Protein AF-A0A8S1IV87-F1 (afdb_monomer_lite)

Sequence (86 aa):
MAVAMMLNNALSLGQHREWKQTTVEWSGAQAGDRALDVCCGSGDLTFGLAEAVGPTGEVVGLDFAAEMLEEAANEQRRREGRVGPR

Radius of gyration: 13.39 Å; chains: 1; bounding box: 26×29×31 Å

Secondary structure (DSSP, 8-state):
-HHHHHHHHHHHTTTHHHHHHHHHHHHT--TT-EEEEET-TTSHHHHHHHHHH-TT-EEEEE-S-HHHHHHHHHHHHHHHHHS---

InterPro domains:
  IPR029063 S-adenosyl-L-methionine-dependent methyltransferase superfamily [G3DSA:3.40.50.150] (5-84)
  IPR029063 S-adenosyl-L-methionine-dependent methyltransferase superfamily [SSF53335] (5-79)

Foldseek 3Di:
DVVVVVCCCVVVVNCVLVVLLVVLVVVVQAALEEEEAEQCQLNSSQVSSDVRNDPNYYYHYDHPPVVSVVNNVVVVVVVVVVPPDD

Organism: NCBI:txid121088

Structure (mmCIF, N/CA/C/O backbone):
data_AF-A0A8S1IV87-F1
#
_entry.id   AF-A0A8S1IV87-F1
#
loop_
_atom_site.group_PDB
_atom_site.id
_atom_site.type_symbol
_atom_site.label_atom_id
_atom_site.label_alt_id
_atom_site.label_comp_id
_atom_site.label_asym_id
_atom_site.label_entity_id
_atom_site.label_seq_id
_atom_site.pdbx_PDB_ins_code
_atom_site.Cartn_x
_atom_site.Cartn_y
_atom_site.Cartn_z
_atom_site.occupancy
_atom_site.B_iso_or_equiv
_atom_site.auth_seq_id
_atom_site.auth_comp_id
_atom_site.auth_asym_id
_atom_site.auth_atom_id
_atom_site.pdbx_PDB_model_num
ATOM 1 N N . MET A 1 1 ? 12.299 -1.035 -14.047 1.00 60.53 1 MET A N 1
ATOM 2 C CA . MET A 1 1 ? 11.325 -0.628 -13.011 1.00 60.53 1 MET A CA 1
ATOM 3 C C . MET A 1 1 ? 11.703 0.622 -12.214 1.00 60.53 1 MET A C 1
ATOM 5 O O . MET A 1 1 ? 10.882 1.526 -12.149 1.00 60.53 1 MET A O 1
ATOM 9 N N . ALA A 1 2 ? 12.933 0.753 -11.691 1.00 66.94 2 ALA A N 1
ATOM 10 C CA . ALA A 1 2 ? 13.372 1.921 -10.896 1.00 66.94 2 ALA A CA 1
ATOM 11 C C . ALA A 1 2 ? 13.147 3.305 -11.553 1.00 66.94 2 ALA A C 1
ATOM 13 O O . ALA A 1 2 ? 13.004 4.312 -10.862 1.00 66.94 2 ALA A O 1
ATOM 14 N N . VAL A 1 3 ? 13.062 3.355 -12.887 1.00 76.81 3 VAL A N 1
ATOM 15 C CA . VAL A 1 3 ? 12.839 4.584 -13.662 1.00 76.81 3 VAL A CA 1
ATOM 16 C C . VAL A 1 3 ? 11.535 5.285 -13.276 1.00 76.81 3 VAL A C 1
ATOM 18 O O . VAL A 1 3 ? 11.553 6.493 -13.082 1.00 76.81 3 VAL A O 1
ATOM 21 N N . ALA A 1 4 ? 10.422 4.564 -13.097 1.00 77.69 4 ALA A N 1
ATOM 22 C CA . ALA A 1 4 ? 9.143 5.192 -12.746 1.00 77.69 4 ALA A CA 1
ATOM 23 C C . ALA A 1 4 ? 9.208 5.885 -11.373 1.00 77.69 4 ALA A C 1
ATOM 25 O O . ALA A 1 4 ? 8.730 7.004 -11.204 1.00 77.69 4 ALA A O 1
ATOM 26 N N . MET A 1 5 ? 9.884 5.261 -10.408 1.00 77.50 5 MET A N 1
ATOM 27 C CA . MET A 1 5 ? 10.058 5.820 -9.068 1.00 77.50 5 MET A CA 1
ATOM 28 C C . MET A 1 5 ? 11.013 7.026 -9.068 1.00 77.50 5 MET A C 1
ATOM 30 O O . MET A 1 5 ? 10.763 8.022 -8.389 1.00 77.50 5 MET A O 1
ATOM 34 N N . MET A 1 6 ? 12.072 6.983 -9.886 1.00 79.88 6 MET A N 1
ATOM 35 C CA . MET A 1 6 ? 12.968 8.126 -10.106 1.00 79.88 6 MET A CA 1
ATOM 36 C C . MET A 1 6 ? 12.246 9.298 -10.781 1.00 79.88 6 MET A C 1
ATOM 38 O O . MET A 1 6 ? 12.409 10.440 -10.356 1.00 79.88 6 MET A O 1
ATOM 42 N N . LEU A 1 7 ? 11.411 9.022 -11.786 1.00 87.56 7 LEU A N 1
ATOM 43 C CA . LEU A 1 7 ? 10.601 10.035 -12.461 1.00 87.56 7 LEU A CA 1
ATOM 44 C C . LEU A 1 7 ? 9.579 10.655 -11.510 1.00 87.56 7 LEU A C 1
ATOM 46 O O . LEU A 1 7 ? 9.455 11.874 -11.491 1.00 87.56 7 LEU A O 1
ATOM 50 N N . ASN A 1 8 ? 8.914 9.856 -10.670 1.00 88.44 8 ASN A N 1
ATOM 51 C CA . ASN A 1 8 ? 8.003 10.380 -9.654 1.00 88.44 8 ASN A CA 1
ATOM 52 C C . ASN A 1 8 ? 8.721 11.347 -8.709 1.00 88.44 8 ASN A C 1
ATOM 54 O O . ASN A 1 8 ? 8.226 12.448 -8.483 1.00 88.44 8 ASN A O 1
ATOM 58 N N . ASN A 1 9 ? 9.911 10.995 -8.213 1.00 88.12 9 ASN A N 1
ATOM 59 C CA . ASN A 1 9 ? 10.720 11.900 -7.394 1.00 88.12 9 ASN A CA 1
ATOM 60 C 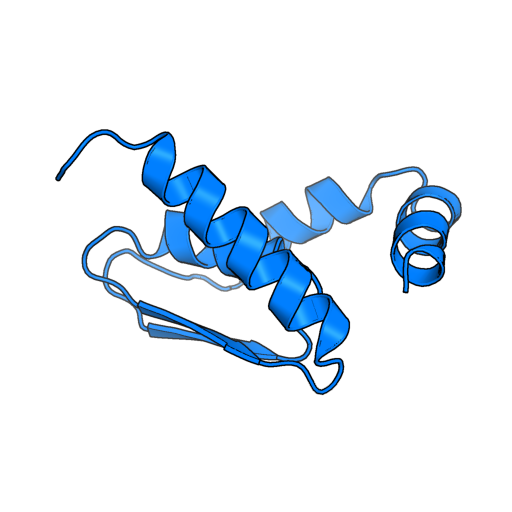C . ASN A 1 9 ? 11.078 13.199 -8.136 1.00 88.12 9 ASN A C 1
ATOM 62 O O . ASN A 1 9 ? 10.890 14.280 -7.583 1.00 88.12 9 ASN A O 1
ATOM 66 N N . ALA A 1 10 ? 11.562 13.104 -9.378 1.00 90.38 10 ALA A N 1
ATOM 67 C CA . ALA A 1 10 ? 12.035 14.257 -10.142 1.00 90.38 10 ALA A CA 1
ATOM 68 C C . ALA A 1 10 ? 10.898 15.192 -10.589 1.00 90.38 10 ALA A C 1
ATOM 70 O O . ALA A 1 10 ? 10.985 16.401 -10.397 1.00 90.38 10 ALA A O 1
ATOM 71 N N . LEU A 1 11 ? 9.822 14.641 -11.155 1.00 91.94 11 LEU A N 1
ATOM 72 C CA . LEU A 1 11 ? 8.709 15.415 -11.713 1.00 91.94 11 LEU A CA 1
ATOM 73 C C . LEU A 1 11 ? 7.829 16.036 -10.627 1.00 91.94 11 LEU A C 1
ATOM 75 O O . LEU A 1 11 ? 7.345 17.149 -10.801 1.00 91.94 11 LEU A O 1
ATOM 79 N N . SER A 1 12 ? 7.632 15.338 -9.502 1.00 90.12 12 SER A N 1
ATOM 80 C CA . SER A 1 12 ? 6.857 15.878 -8.374 1.00 90.12 12 SER A CA 1
ATOM 81 C C . SER A 1 12 ? 7.690 16.720 -7.407 1.00 90.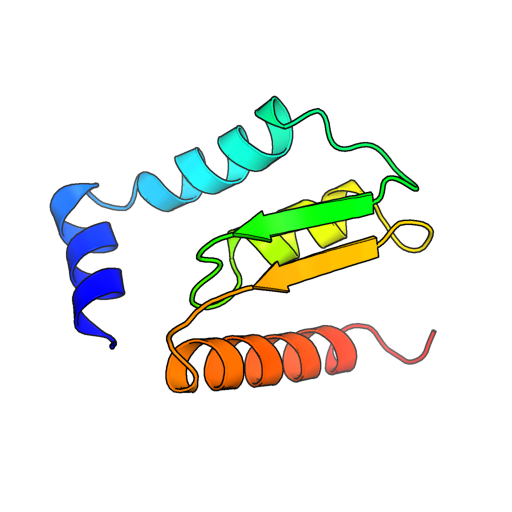12 12 SER A C 1
ATOM 83 O O . SER A 1 12 ? 7.137 17.266 -6.453 1.00 90.12 12 SER A O 1
ATOM 85 N N . LEU A 1 13 ? 9.014 16.796 -7.600 1.00 92.00 13 LEU A N 1
ATOM 86 C CA . LEU A 1 13 ? 9.955 17.332 -6.607 1.00 92.00 13 LEU A CA 1
ATOM 87 C C . LEU A 1 13 ? 9.775 16.669 -5.225 1.00 92.00 13 LEU A C 1
ATOM 89 O O . LEU A 1 13 ? 9.872 17.314 -4.187 1.00 92.00 13 LEU A O 1
ATOM 93 N N . GLY A 1 14 ? 9.457 15.371 -5.214 1.00 89.88 14 GLY A N 1
ATOM 94 C CA . GLY A 1 14 ? 9.203 14.584 -4.004 1.00 89.88 14 GLY A CA 1
ATOM 95 C C . GLY A 1 14 ? 7.785 14.675 -3.420 1.00 89.88 14 GLY A C 1
ATOM 96 O O . GLY A 1 14 ? 7.446 13.842 -2.579 1.00 89.88 14 GLY A O 1
ATOM 97 N N . GLN A 1 15 ? 6.925 15.586 -3.891 1.00 93.94 15 GLN A N 1
ATOM 98 C CA . GLN A 1 15 ? 5.576 15.804 -3.332 1.00 93.94 15 GLN A CA 1
ATOM 99 C C . GLN A 1 15 ? 4.635 14.599 -3.455 1.00 93.94 15 GLN A C 1
ATOM 101 O O . GLN A 1 15 ? 3.706 14.461 -2.664 1.00 93.94 15 GLN A O 1
ATOM 106 N N . HIS A 1 16 ? 4.891 13.673 -4.385 1.00 90.50 16 HIS A N 1
ATOM 107 C CA . HIS A 1 16 ? 4.077 12.460 -4.542 1.00 90.50 16 HIS A CA 1
ATOM 108 C C . HIS A 1 16 ? 3.942 11.630 -3.249 1.00 90.50 16 HIS A C 1
ATOM 110 O O . HIS A 1 16 ? 3.004 10.847 -3.128 1.00 90.50 16 HIS A O 1
ATOM 116 N N . ARG A 1 17 ? 4.859 11.775 -2.283 1.00 88.88 17 ARG A N 1
ATOM 117 C CA . ARG A 1 17 ? 4.776 11.102 -0.976 1.00 88.88 17 ARG A CA 1
ATOM 118 C C . ARG A 1 17 ? 3.623 11.646 -0.135 1.00 88.88 17 ARG A C 1
ATOM 120 O O . ARG A 1 17 ? 2.849 10.862 0.402 1.00 88.88 17 ARG A O 1
ATOM 127 N N . GLU A 1 18 ? 3.495 12.969 -0.073 1.00 91.44 18 GLU A N 1
ATOM 128 C CA . GLU A 1 18 ? 2.390 13.636 0.620 1.00 91.44 18 GLU A CA 1
ATOM 129 C C . GLU A 1 18 ? 1.072 13.329 -0.085 1.00 91.44 18 GLU A C 1
ATOM 131 O O . GLU A 1 18 ? 0.109 12.932 0.560 1.00 91.44 18 GLU A O 1
ATOM 136 N N . TRP A 1 19 ? 1.053 13.378 -1.421 1.00 94.19 19 TRP A N 1
ATOM 137 C CA . TRP A 1 19 ? -0.148 13.043 -2.188 1.00 94.19 19 TRP A CA 1
ATOM 138 C C . TRP A 1 19 ? -0.633 11.619 -1.929 1.00 94.19 19 TRP A C 1
ATOM 140 O O . TRP A 1 19 ? -1.837 11.407 -1.829 1.00 94.19 19 TRP A O 1
ATOM 150 N N . LYS A 1 20 ? 0.273 10.643 -1.777 1.00 93.25 20 LYS A N 1
ATOM 151 C CA . LYS A 1 20 ? -0.100 9.270 -1.403 1.00 93.25 20 LYS A CA 1
ATOM 152 C C . LYS A 1 20 ? -0.741 9.215 -0.016 1.00 93.25 20 LYS A C 1
ATOM 154 O O . LYS A 1 20 ? -1.770 8.569 0.129 1.00 93.25 20 LYS A O 1
ATOM 159 N N . GLN A 1 21 ? -0.189 9.916 0.975 1.00 91.75 21 GLN A N 1
ATOM 160 C CA . GLN A 1 21 ? -0.776 9.964 2.317 1.00 91.75 21 GLN A CA 1
ATOM 161 C C . GLN A 1 21 ? -2.161 10.624 2.301 1.00 91.75 21 GLN A C 1
ATOM 163 O O . GLN A 1 21 ? -3.126 10.048 2.795 1.00 91.75 21 GLN A O 1
ATOM 168 N N . THR A 1 22 ? -2.288 11.771 1.635 1.00 95.31 22 THR A N 1
ATOM 169 C CA . THR A 1 22 ? -3.576 12.443 1.436 1.00 95.31 22 THR A CA 1
ATOM 170 C C . THR A 1 22 ? -4.565 11.564 0.668 1.00 95.31 22 THR A C 1
ATOM 172 O O . THR A 1 22 ? -5.754 11.579 0.961 1.00 95.31 22 THR A O 1
ATOM 175 N N . THR A 1 23 ? -4.099 10.744 -0.278 1.00 95.81 23 THR A N 1
ATOM 176 C CA . THR A 1 23 ? -4.955 9.788 -1.000 1.00 95.81 23 THR A CA 1
ATOM 177 C C . THR A 1 23 ? -5.539 8.736 -0.056 1.00 95.81 23 THR A C 1
ATOM 179 O O . THR A 1 23 ? -6.719 8.417 -0.178 1.00 95.81 23 THR A O 1
ATOM 182 N N . VAL A 1 24 ? -4.761 8.229 0.911 1.00 95.94 24 VAL A N 1
ATOM 183 C CA . VAL A 1 24 ? -5.285 7.324 1.953 1.00 95.94 24 VAL A CA 1
ATOM 184 C C . VAL A 1 24 ? -6.371 8.024 2.764 1.00 95.94 24 VAL A C 1
ATOM 186 O O . VAL A 1 24 ? -7.447 7.464 2.941 1.00 95.94 24 VAL A O 1
ATOM 189 N N . GLU A 1 25 ? -6.139 9.262 3.195 1.00 94.69 25 GLU A N 1
ATOM 190 C CA . GLU A 1 25 ? -7.132 10.034 3.954 1.00 94.69 25 GLU A CA 1
ATOM 191 C C . GLU A 1 25 ? -8.414 10.271 3.142 1.00 94.69 25 GLU A C 1
ATOM 193 O O . GLU A 1 25 ? -9.523 10.064 3.632 1.00 94.69 25 GLU A O 1
ATOM 198 N N . TRP A 1 26 ? -8.274 10.655 1.872 1.00 97.19 26 TRP A N 1
ATOM 199 C CA . TRP A 1 26 ? -9.399 10.925 0.976 1.00 97.19 26 TRP A CA 1
ATOM 200 C C . TRP A 1 26 ? -10.155 9.671 0.551 1.00 97.19 26 TRP A C 1
ATOM 202 O O . TRP A 1 26 ? -11.328 9.773 0.197 1.00 97.19 26 TRP A O 1
ATOM 212 N N . SER A 1 27 ? -9.523 8.495 0.606 1.00 96.12 27 SER A N 1
ATOM 213 C CA . SER A 1 27 ? -10.207 7.222 0.360 1.00 96.12 27 SER A CA 1
ATOM 214 C C . SER A 1 27 ? -11.331 6.963 1.368 1.00 96.12 27 SER A C 1
ATOM 216 O O . SER A 1 27 ? -12.254 6.207 1.074 1.00 96.12 27 SER A O 1
ATOM 218 N N . GLY A 1 28 ? -11.262 7.596 2.546 1.00 96.75 28 GLY A N 1
ATOM 219 C CA . GLY A 1 28 ? -12.214 7.395 3.630 1.00 96.75 28 GLY A CA 1
ATOM 220 C C . GLY A 1 28 ? -12.103 6.027 4.299 1.00 96.75 28 GLY A C 1
ATOM 221 O O . GLY A 1 28 ? -13.006 5.683 5.052 1.00 96.75 28 GLY A O 1
ATOM 222 N N . ALA A 1 29 ? -11.034 5.266 4.036 1.00 97.38 29 ALA A N 1
ATOM 223 C CA . ALA A 1 29 ? -10.802 3.955 4.632 1.00 97.38 29 ALA A CA 1
ATOM 224 C C . ALA A 1 29 ? -10.836 4.018 6.167 1.00 97.38 29 ALA A C 1
ATOM 226 O O . ALA A 1 29 ? -10.173 4.854 6.788 1.00 97.38 29 ALA A O 1
ATOM 227 N N . GLN A 1 30 ? -11.607 3.119 6.773 1.00 97.44 30 GLN A N 1
ATOM 228 C CA . GLN A 1 30 ? -11.821 3.036 8.213 1.00 97.44 30 GLN A CA 1
ATOM 229 C C . GLN A 1 30 ? -11.369 1.685 8.769 1.00 97.44 30 GLN A C 1
ATOM 231 O O . GLN A 1 30 ? -11.193 0.703 8.047 1.00 97.44 30 GLN A O 1
ATOM 236 N N . ALA A 1 31 ? -11.196 1.624 10.090 1.00 98.00 31 ALA A N 1
ATOM 237 C CA . ALA A 1 31 ? -10.820 0.395 10.773 1.00 98.00 31 ALA A CA 1
ATOM 238 C C . ALA A 1 31 ? -11.821 -0.741 10.486 1.00 98.00 31 ALA A C 1
ATOM 240 O O . ALA A 1 31 ? -13.018 -0.597 10.726 1.00 98.00 31 ALA A O 1
ATOM 241 N N . GLY A 1 32 ? -11.318 -1.887 10.022 1.00 98.19 32 GLY A N 1
ATOM 242 C CA . GLY A 1 32 ? -12.129 -3.041 9.628 1.00 98.19 32 GLY A CA 1
ATOM 243 C C . GLY A 1 32 ? -12.562 -3.064 8.162 1.00 98.19 32 GLY A C 1
ATOM 244 O O . GLY A 1 32 ? -13.114 -4.077 7.730 1.00 98.19 32 GLY A O 1
ATOM 245 N N . ASP A 1 33 ? -12.298 -2.009 7.389 1.00 98.44 33 ASP A N 1
ATOM 246 C CA . ASP A 1 33 ? -12.658 -1.986 5.974 1.00 98.44 33 ASP A CA 1
ATOM 247 C C . ASP A 1 33 ? -11.831 -2.963 5.136 1.00 98.44 33 ASP A C 1
ATOM 249 O O . ASP A 1 33 ? -10.733 -3.404 5.497 1.00 98.44 33 ASP A O 1
ATOM 253 N N . ARG A 1 34 ? -12.385 -3.275 3.961 1.00 98.38 34 ARG A N 1
ATOM 254 C CA . ARG A 1 34 ? -11.710 -4.029 2.908 1.00 98.38 34 ARG A CA 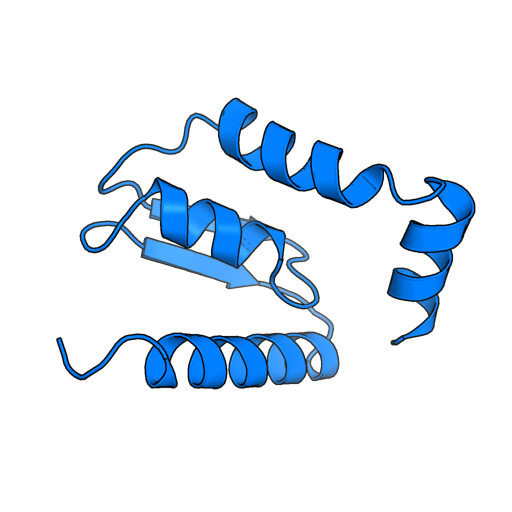1
ATOM 255 C C . ARG A 1 34 ? -11.433 -3.110 1.727 1.00 98.38 34 ARG A C 1
ATOM 257 O O . ARG A 1 34 ? -12.370 -2.524 1.187 1.00 98.38 34 ARG A O 1
ATOM 264 N N . ALA A 1 35 ? -10.177 -3.013 1.303 1.00 97.88 35 ALA A N 1
ATOM 265 C CA . ALA A 1 35 ? -9.757 -2.133 0.214 1.00 97.88 35 ALA A CA 1
ATOM 266 C C . ALA A 1 35 ? -8.981 -2.883 -0.883 1.00 97.88 35 ALA A C 1
ATOM 268 O O . ALA A 1 35 ? -8.336 -3.903 -0.634 1.00 97.88 35 ALA A O 1
ATOM 269 N N . LEU A 1 36 ? -9.038 -2.354 -2.107 1.00 97.88 36 LEU A N 1
ATOM 270 C CA . LEU A 1 36 ? -8.280 -2.833 -3.264 1.00 97.88 36 LEU A CA 1
ATOM 271 C C . LEU A 1 36 ? -7.462 -1.672 -3.836 1.00 97.88 36 LEU A C 1
ATOM 273 O O . LEU A 1 36 ? -8.034 -0.658 -4.233 1.00 97.88 36 LEU A O 1
ATOM 277 N N . ASP A 1 37 ? -6.147 -1.846 -3.909 1.00 97.81 37 ASP A N 1
ATOM 278 C CA . ASP A 1 37 ? -5.218 -0.917 -4.553 1.00 97.81 37 ASP A CA 1
ATOM 279 C C . ASP A 1 37 ? -4.837 -1.459 -5.938 1.00 97.81 37 ASP A C 1
ATOM 281 O O . ASP A 1 37 ? -4.206 -2.512 -6.058 1.00 97.81 37 ASP A O 1
ATOM 285 N N . VAL A 1 38 ? -5.276 -0.770 -6.993 1.00 97.00 38 VAL A N 1
ATOM 286 C CA . VAL A 1 38 ? -5.073 -1.180 -8.389 1.00 97.00 38 VAL A CA 1
ATOM 287 C C . VAL A 1 38 ? -3.887 -0.424 -8.973 1.00 97.00 38 VAL A C 1
ATOM 289 O O . VAL A 1 38 ? -3.830 0.799 -8.880 1.00 97.00 38 VAL A O 1
ATOM 292 N N . CYS A 1 39 ? -2.992 -1.149 -9.648 1.00 95.06 39 CYS A N 1
ATOM 293 C CA . CYS A 1 39 ? -1.683 -0.649 -10.075 1.00 95.06 39 CYS A CA 1
ATOM 294 C C . CYS A 1 39 ? -0.826 -0.235 -8.867 1.00 95.06 39 CYS A C 1
ATOM 296 O O . CYS A 1 39 ? -0.250 0.856 -8.835 1.00 95.06 39 CYS A O 1
ATOM 298 N N . CYS A 1 40 ? -0.777 -1.107 -7.855 1.00 95.62 40 CYS A N 1
ATOM 299 C CA . CYS A 1 40 ? -0.182 -0.803 -6.556 1.00 95.62 40 CYS A CA 1
ATOM 300 C C . CYS A 1 40 ? 1.342 -0.589 -6.592 1.00 95.62 40 CYS A C 1
ATOM 302 O O . CYS A 1 40 ? 1.921 -0.046 -5.644 1.00 95.62 40 CYS A O 1
ATOM 304 N N . GLY A 1 41 ? 2.024 -1.026 -7.656 1.00 94.44 41 GLY A N 1
ATOM 305 C CA . GLY A 1 41 ? 3.476 -0.968 -7.773 1.00 94.44 41 GLY A CA 1
ATOM 306 C C . GLY A 1 41 ? 4.173 -1.609 -6.570 1.00 94.44 41 GLY A C 1
ATOM 307 O O . GLY A 1 41 ? 3.897 -2.752 -6.216 1.00 94.44 41 GLY A O 1
ATOM 308 N N . SER A 1 42 ? 5.068 -0.857 -5.922 1.00 93.38 42 SER A N 1
ATOM 309 C CA . SER A 1 42 ? 5.830 -1.293 -4.740 1.00 93.38 42 SER A CA 1
ATOM 310 C C . SER A 1 42 ? 5.004 -1.317 -3.446 1.00 93.38 42 SER A C 1
ATOM 312 O O . SER A 1 42 ? 5.543 -1.624 -2.384 1.00 93.38 42 SER A O 1
ATOM 314 N N . GLY A 1 43 ? 3.714 -0.977 -3.516 1.00 95.06 43 GLY A N 1
ATOM 315 C CA . GLY A 1 43 ? 2.767 -1.104 -2.412 1.00 95.06 43 GLY A CA 1
ATOM 316 C C . GLY A 1 43 ? 2.710 0.084 -1.453 1.00 95.06 43 GLY A C 1
ATOM 317 O O . GLY A 1 43 ? 2.061 -0.031 -0.422 1.00 95.06 43 GLY A O 1
ATOM 318 N N . ASP A 1 44 ? 3.342 1.230 -1.743 1.00 94.38 44 ASP A N 1
ATOM 319 C CA . ASP A 1 44 ? 3.356 2.382 -0.816 1.00 94.38 44 ASP A CA 1
ATOM 320 C C . ASP A 1 44 ? 1.946 2.791 -0.353 1.00 94.38 44 ASP A C 1
ATOM 322 O O . ASP A 1 44 ? 1.725 3.024 0.836 1.00 94.38 44 ASP A O 1
ATOM 326 N N . LEU A 1 45 ? 0.998 2.872 -1.295 1.00 95.75 45 LEU A N 1
ATOM 327 C CA . LEU A 1 45 ? -0.389 3.223 -0.999 1.00 95.75 45 LEU A CA 1
ATOM 328 C C . LEU A 1 45 ? -1.123 2.053 -0.333 1.00 95.75 45 LEU A C 1
ATOM 330 O O . LEU A 1 45 ? -1.799 2.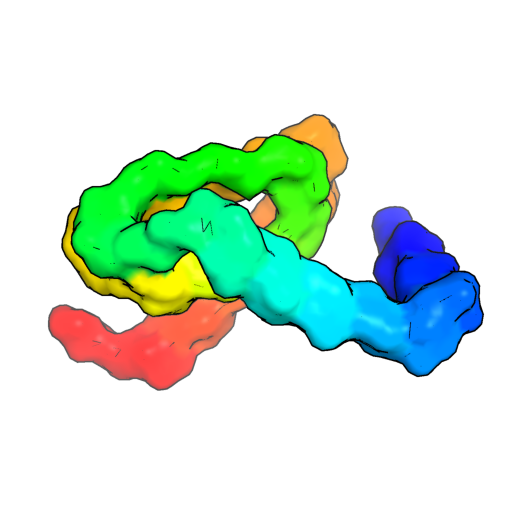264 0.669 1.00 95.75 45 LEU A O 1
ATOM 334 N N . THR A 1 46 ? -0.919 0.825 -0.822 1.00 97.56 46 THR A N 1
ATOM 335 C CA . THR A 1 46 ? -1.432 -0.413 -0.212 1.00 97.56 46 THR A CA 1
ATOM 336 C C . THR A 1 46 ? -1.085 -0.496 1.276 1.00 97.56 46 THR A C 1
ATOM 338 O O . THR A 1 46 ? -1.950 -0.794 2.095 1.00 97.56 46 THR A O 1
ATOM 341 N N . PHE A 1 47 ? 0.160 -0.195 1.655 1.00 97.06 47 PHE A N 1
ATOM 342 C CA . PHE A 1 47 ? 0.587 -0.214 3.053 1.00 97.06 47 PHE A CA 1
ATOM 343 C C . PHE A 1 47 ? -0.035 0.918 3.867 1.00 97.06 47 PHE A C 1
ATOM 345 O O . PHE A 1 47 ? -0.437 0.684 5.002 1.00 97.06 47 PHE A O 1
ATOM 352 N N . GLY A 1 48 ? -0.162 2.118 3.293 1.00 96.56 48 GLY A N 1
ATOM 353 C CA . GLY A 1 48 ? -0.871 3.218 3.948 1.00 96.56 48 GLY A CA 1
ATOM 354 C C . GLY A 1 48 ? -2.346 2.887 4.208 1.00 96.56 48 GLY A C 1
ATOM 355 O O . GLY A 1 48 ? -2.852 3.129 5.301 1.00 96.56 48 GLY A O 1
ATOM 356 N N . LEU A 1 49 ? -3.018 2.250 3.245 1.00 97.81 49 LEU A N 1
ATOM 357 C CA . LEU A 1 49 ? -4.375 1.729 3.420 1.00 97.81 49 LEU A CA 1
ATOM 358 C C . LEU A 1 49 ? -4.420 0.629 4.488 1.00 97.81 49 LEU A C 1
ATOM 360 O O . LEU A 1 49 ? -5.325 0.631 5.313 1.00 97.81 49 LEU A O 1
ATOM 364 N N . ALA A 1 50 ? -3.444 -0.284 4.511 1.00 97.38 50 ALA A N 1
ATOM 365 C CA . ALA A 1 50 ? -3.380 -1.358 5.504 1.00 97.38 50 ALA A CA 1
ATOM 366 C C . ALA A 1 50 ? -3.226 -0.817 6.935 1.00 97.38 50 ALA A C 1
ATOM 368 O O . ALA A 1 50 ? -3.833 -1.340 7.869 1.00 97.38 50 ALA A O 1
ATOM 369 N N . GLU A 1 51 ? -2.449 0.253 7.107 1.00 96.44 51 GLU A N 1
ATOM 370 C CA . GLU A 1 51 ? -2.341 0.973 8.377 1.00 96.44 51 GLU A CA 1
ATOM 371 C C . GLU A 1 51 ? -3.677 1.632 8.764 1.00 96.44 51 GLU A C 1
ATOM 373 O O . GLU A 1 51 ? -4.084 1.530 9.921 1.00 96.44 51 GLU A O 1
ATOM 378 N N . ALA A 1 52 ? -4.392 2.236 7.807 1.00 97.06 52 ALA A N 1
ATOM 379 C CA . ALA A 1 52 ? -5.683 2.888 8.046 1.00 97.06 52 ALA A CA 1
ATOM 380 C C . ALA A 1 52 ? -6.810 1.904 8.415 1.00 97.06 52 ALA A C 1
ATOM 382 O O . ALA A 1 52 ? -7.555 2.152 9.365 1.00 97.06 52 ALA A O 1
ATOM 383 N N . VAL A 1 53 ? -6.927 0.771 7.708 1.00 97.94 53 VAL A N 1
ATOM 384 C CA . VAL A 1 53 ? -7.965 -0.239 7.998 1.00 97.94 53 VAL A CA 1
ATOM 385 C C . VAL A 1 53 ? -7.636 -1.103 9.217 1.00 97.94 53 VAL A C 1
ATOM 387 O O . VAL A 1 53 ? -8.512 -1.766 9.776 1.00 97.94 53 VAL A O 1
ATOM 390 N N . GLY A 1 54 ? -6.384 -1.075 9.674 1.00 96.56 54 GLY A N 1
ATOM 391 C CA . GLY A 1 54 ? -5.957 -1.717 10.908 1.00 96.56 54 GLY A CA 1
ATOM 392 C C . GLY A 1 54 ? -6.024 -3.254 10.880 1.00 96.56 54 GLY A C 1
ATOM 393 O O . GLY A 1 54 ? -6.251 -3.876 9.844 1.00 96.56 54 GLY A O 1
ATOM 394 N N . PRO A 1 55 ? -5.819 -3.910 12.037 1.00 95.88 55 PRO A N 1
ATOM 395 C CA . PRO A 1 55 ? -5.627 -5.362 12.115 1.00 95.88 55 PRO A CA 1
ATOM 396 C C . PRO A 1 55 ? -6.886 -6.188 11.824 1.00 95.88 55 PRO A C 1
ATOM 398 O O . PRO A 1 55 ? -6.778 -7.393 11.610 1.00 95.88 55 PRO A O 1
ATOM 401 N N . THR A 1 56 ? -8.067 -5.568 11.867 1.00 96.69 56 THR A N 1
ATOM 402 C CA . THR A 1 56 ? -9.350 -6.215 11.563 1.00 96.69 56 THR A CA 1
ATOM 403 C C . THR A 1 56 ? -9.798 -5.990 10.121 1.00 96.69 56 THR A C 1
ATOM 405 O O . THR A 1 56 ? -10.798 -6.575 9.717 1.00 96.69 56 THR A O 1
ATOM 408 N N . GLY A 1 57 ? -9.106 -5.122 9.376 1.00 97.50 57 GLY A N 1
ATOM 409 C CA . GLY A 1 57 ? -9.361 -4.864 7.964 1.00 97.50 57 GLY A CA 1
ATOM 410 C C . GLY A 1 57 ? -8.477 -5.705 7.045 1.00 97.50 57 GLY A C 1
ATOM 411 O O . GLY A 1 57 ? -7.618 -6.470 7.487 1.00 97.50 57 GLY A O 1
ATOM 412 N N . GLU A 1 58 ? -8.691 -5.553 5.743 1.00 97.94 58 GLU A N 1
ATOM 413 C CA . GLU A 1 58 ? -7.946 -6.265 4.702 1.00 97.94 58 GLU A CA 1
ATOM 414 C C . GLU A 1 58 ? -7.653 -5.323 3.533 1.00 97.94 58 GLU A C 1
ATOM 416 O O . GLU A 1 58 ? -8.538 -4.613 3.060 1.00 97.94 58 GLU A O 1
ATOM 421 N N . VAL A 1 59 ? -6.426 -5.341 3.016 1.00 98.31 59 VAL A N 1
ATOM 422 C CA . VAL A 1 59 ? -6.080 -4.609 1.794 1.00 98.31 59 VAL A CA 1
ATOM 423 C C . VAL A 1 59 ? -5.406 -5.555 0.821 1.00 98.31 59 VAL A C 1
ATOM 425 O O . VAL A 1 59 ? -4.457 -6.250 1.179 1.00 98.31 59 VAL A O 1
ATOM 428 N N . VAL A 1 60 ? -5.888 -5.560 -0.418 1.00 98.00 60 VAL A N 1
ATOM 429 C CA . VAL A 1 60 ? -5.291 -6.317 -1.517 1.00 98.00 60 VAL A CA 1
ATOM 430 C C . VAL A 1 60 ? -4.628 -5.338 -2.478 1.00 98.00 60 VAL A C 1
ATOM 432 O O . VAL A 1 60 ? -5.284 -4.431 -2.983 1.00 98.00 60 VAL A O 1
ATOM 435 N N . GLY A 1 61 ? -3.334 -5.521 -2.735 1.00 97.69 61 GLY A N 1
ATOM 436 C CA . GLY A 1 61 ? -2.621 -4.834 -3.813 1.00 97.69 61 GLY A CA 1
ATOM 437 C C . GLY A 1 61 ? -2.617 -5.682 -5.084 1.00 97.69 61 GLY A C 1
ATOM 438 O O . GLY A 1 61 ? -2.349 -6.884 -5.025 1.00 97.69 61 GLY A O 1
ATOM 439 N N . LEU A 1 62 ? -2.919 -5.070 -6.228 1.00 97.38 62 LEU A N 1
ATOM 440 C CA . LEU A 1 62 ? -2.893 -5.706 -7.543 1.00 97.38 62 LEU A CA 1
ATOM 441 C C . LEU A 1 62 ? -2.059 -4.876 -8.518 1.00 97.38 62 LEU A C 1
ATOM 443 O O . LEU A 1 62 ? -2.289 -3.680 -8.687 1.00 97.38 62 LEU A O 1
ATOM 447 N N . ASP A 1 63 ? -1.159 -5.534 -9.242 1.00 97.00 63 ASP A N 1
ATOM 448 C CA . ASP A 1 63 ? -0.402 -4.930 -10.336 1.00 97.00 63 ASP A CA 1
ATOM 449 C C . ASP A 1 63 ? -0.134 -5.967 -11.437 1.00 97.00 63 ASP A C 1
ATOM 451 O O . ASP A 1 63 ? -0.124 -7.172 -11.182 1.00 97.00 63 ASP A O 1
ATOM 455 N N . PHE A 1 64 ? 0.078 -5.513 -12.671 1.00 96.06 64 PHE A N 1
ATOM 456 C CA . PHE A 1 64 ? 0.500 -6.383 -13.771 1.00 96.06 64 PHE A CA 1
ATOM 457 C C . PHE A 1 64 ? 2.023 -6.601 -13.780 1.00 96.06 64 PHE A C 1
ATOM 459 O O . PHE A 1 64 ? 2.510 -7.559 -14.383 1.00 96.06 64 PHE A O 1
ATOM 466 N N . ALA A 1 65 ? 2.790 -5.717 -13.137 1.00 94.38 65 ALA A N 1
ATOM 467 C CA . ALA A 1 65 ? 4.240 -5.791 -13.057 1.00 94.38 65 ALA A CA 1
ATOM 468 C C . ALA A 1 65 ? 4.669 -6.764 -11.946 1.00 94.38 65 ALA A C 1
ATOM 470 O O . ALA A 1 65 ? 4.831 -6.382 -10.788 1.00 94.38 65 ALA A O 1
ATOM 471 N N . ALA A 1 66 ? 4.885 -8.032 -12.311 1.00 94.88 66 ALA A N 1
ATOM 472 C CA . ALA A 1 66 ? 5.267 -9.097 -11.375 1.00 94.88 66 ALA A CA 1
ATOM 473 C C . ALA A 1 66 ? 6.505 -8.751 -10.527 1.00 94.88 66 ALA A C 1
ATOM 475 O O . ALA A 1 66 ? 6.540 -9.010 -9.329 1.00 94.88 66 ALA A O 1
ATOM 476 N N . GLU A 1 67 ? 7.494 -8.111 -11.142 1.00 93.50 67 GLU A N 1
ATOM 477 C CA . GLU A 1 67 ? 8.710 -7.641 -10.481 1.00 93.50 67 GLU A CA 1
ATOM 478 C C . GLU A 1 67 ? 8.394 -6.596 -9.380 1.00 93.50 67 GLU A C 1
ATOM 480 O O . GLU A 1 67 ? 8.984 -6.642 -8.302 1.00 93.50 67 GLU A O 1
ATOM 485 N N . MET A 1 68 ? 7.430 -5.683 -9.596 1.00 92.69 68 MET A N 1
ATOM 486 C CA . MET A 1 68 ? 7.010 -4.703 -8.575 1.00 92.69 68 MET A CA 1
ATOM 487 C C . MET A 1 68 ? 6.284 -5.393 -7.417 1.00 92.69 68 MET A C 1
ATOM 489 O O . MET A 1 68 ? 6.495 -5.038 -6.258 1.00 92.69 68 MET A O 1
ATOM 493 N N . LEU A 1 69 ? 5.454 -6.398 -7.719 1.00 95.62 69 LEU A N 1
ATOM 494 C CA . LEU A 1 69 ? 4.785 -7.202 -6.694 1.00 95.62 69 LEU A CA 1
ATOM 495 C C . LEU A 1 69 ? 5.789 -7.992 -5.851 1.00 95.62 69 LEU A C 1
ATOM 497 O O . LEU A 1 69 ? 5.583 -8.159 -4.651 1.00 95.62 69 LEU A O 1
ATOM 501 N N . GLU A 1 70 ? 6.893 -8.450 -6.441 1.00 96.06 70 GLU A N 1
ATOM 502 C CA . GLU A 1 70 ? 7.969 -9.095 -5.692 1.00 96.06 70 GLU A CA 1
ATOM 503 C C . GLU A 1 70 ? 8.662 -8.110 -4.735 1.00 96.06 70 GLU A C 1
ATOM 505 O O . GLU A 1 70 ? 8.915 -8.449 -3.574 1.00 96.06 70 GLU A O 1
ATOM 510 N N . GLU A 1 71 ? 8.918 -6.873 -5.173 1.00 94.62 71 GLU A N 1
ATOM 511 C CA . GLU A 1 71 ? 9.413 -5.797 -4.303 1.00 94.62 71 GLU A CA 1
ATOM 512 C C . GLU A 1 71 ? 8.430 -5.489 -3.162 1.00 94.62 71 GLU A C 1
ATOM 514 O O . GLU A 1 71 ? 8.840 -5.445 -1.998 1.00 94.62 71 GLU A O 1
ATOM 519 N N . ALA A 1 72 ? 7.136 -5.355 -3.469 1.00 95.81 72 ALA A N 1
ATOM 520 C CA . ALA A 1 72 ? 6.087 -5.126 -2.477 1.00 95.81 72 ALA A CA 1
ATOM 521 C C . ALA A 1 72 ? 6.015 -6.275 -1.458 1.00 95.81 72 ALA A C 1
ATOM 523 O O . ALA A 1 72 ? 6.019 -6.042 -0.251 1.00 95.81 72 ALA A O 1
ATOM 524 N N . ALA A 1 73 ? 6.044 -7.530 -1.913 1.00 96.12 73 ALA A N 1
ATOM 525 C CA . ALA A 1 73 ? 6.026 -8.700 -1.039 1.00 96.12 73 ALA A CA 1
ATOM 526 C C . ALA A 1 73 ? 7.281 -8.78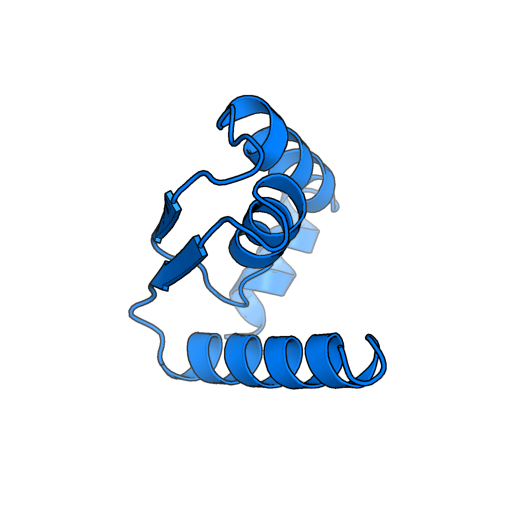7 -0.149 1.00 96.12 73 ALA A C 1
ATOM 528 O O . ALA A 1 73 ? 7.202 -9.182 1.017 1.00 96.12 73 ALA A O 1
ATOM 529 N N . ASN A 1 74 ? 8.451 -8.411 -0.677 1.00 96.12 74 ASN A N 1
ATOM 530 C CA . ASN A 1 74 ? 9.679 -8.301 0.110 1.00 96.12 74 ASN A CA 1
ATOM 531 C C . ASN A 1 74 ? 9.555 -7.237 1.207 1.00 96.12 74 ASN A C 1
ATOM 533 O O . ASN A 1 74 ? 9.958 -7.483 2.346 1.00 96.12 74 ASN A O 1
ATOM 537 N N . GLU A 1 75 ? 8.993 -6.071 0.888 1.00 94.69 75 GLU A N 1
ATOM 538 C CA . GLU A 1 75 ? 8.777 -5.006 1.867 1.00 94.69 75 GLU A CA 1
ATOM 539 C C . GLU A 1 75 ? 7.717 -5.383 2.908 1.00 94.69 75 GLU A C 1
ATOM 541 O O . GLU A 1 75 ? 7.925 -5.143 4.097 1.00 94.69 75 GLU A O 1
ATOM 546 N N . GLN A 1 76 ? 6.640 -6.062 2.505 1.00 95.12 76 GLN A N 1
ATOM 547 C CA . GLN A 1 76 ? 5.640 -6.596 3.429 1.00 95.12 76 GLN A CA 1
ATOM 548 C C . GLN A 1 76 ? 6.291 -7.512 4.474 1.00 95.12 76 GLN A C 1
ATOM 550 O O . GLN A 1 76 ? 6.140 -7.277 5.672 1.00 95.12 76 GLN A O 1
ATOM 555 N N . ARG A 1 77 ? 7.104 -8.487 4.041 1.00 95.12 77 ARG A N 1
ATOM 556 C CA . ARG A 1 77 ? 7.838 -9.382 4.955 1.00 95.12 77 ARG A CA 1
ATOM 557 C C . ARG A 1 77 ? 8.757 -8.618 5.912 1.00 95.12 77 ARG A C 1
ATOM 559 O O . ARG A 1 77 ? 8.871 -8.969 7.084 1.00 95.12 77 ARG A O 1
ATOM 566 N N . ARG A 1 78 ? 9.422 -7.558 5.434 1.00 93.12 78 ARG A N 1
ATOM 567 C CA . ARG A 1 78 ? 10.272 -6.701 6.281 1.00 93.12 78 ARG A CA 1
ATOM 568 C C . ARG A 1 78 ? 9.462 -5.950 7.332 1.00 93.12 78 ARG A C 1
ATOM 570 O O . ARG A 1 78 ? 9.929 -5.814 8.460 1.00 93.12 78 ARG A O 1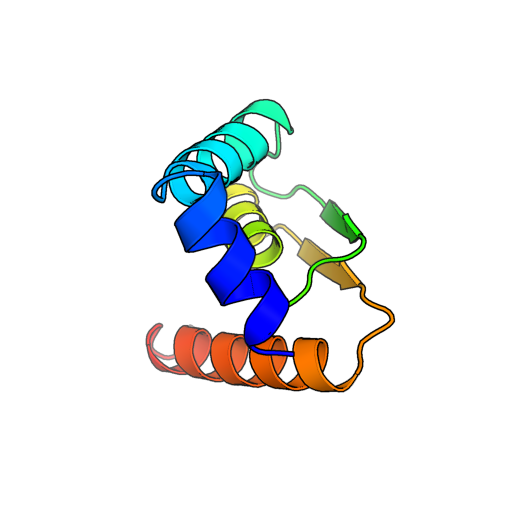
ATOM 577 N N . ARG A 1 79 ? 8.278 -5.451 6.972 1.00 89.50 79 ARG A N 1
ATOM 578 C CA . ARG A 1 79 ? 7.365 -4.760 7.893 1.00 89.50 79 ARG A CA 1
ATOM 579 C C . ARG A 1 79 ? 6.803 -5.720 8.938 1.00 89.50 79 ARG A C 1
ATOM 581 O O . ARG A 1 79 ? 6.847 -5.398 10.121 1.00 89.50 79 ARG A O 1
ATOM 588 N N . GLU A 1 80 ? 6.381 -6.912 8.525 1.00 85.19 80 GLU A N 1
ATOM 589 C CA . GLU A 1 80 ? 5.933 -7.980 9.427 1.00 85.19 80 GLU A CA 1
ATOM 590 C C . GLU A 1 80 ? 7.032 -8.391 10.413 1.00 85.19 80 GLU A C 1
ATOM 592 O O . GLU A 1 80 ? 6.756 -8.541 11.592 1.00 85.19 80 GLU A O 1
ATOM 597 N N . GLY A 1 81 ? 8.295 -8.481 9.982 1.00 75.38 81 GLY A N 1
ATOM 598 C CA . GLY A 1 81 ? 9.415 -8.791 10.880 1.00 75.38 81 GLY A CA 1
ATOM 599 C C . GLY A 1 81 ? 9.783 -7.683 11.882 1.00 75.38 81 GLY A C 1
ATOM 600 O O . GLY A 1 81 ? 10.457 -7.961 12.872 1.00 75.38 81 GLY A O 1
ATOM 601 N N . ARG A 1 82 ? 9.372 -6.427 11.647 1.00 67.31 82 ARG A N 1
ATOM 602 C CA . ARG A 1 82 ? 9.580 -5.299 12.584 1.00 67.31 82 ARG A CA 1
ATOM 603 C C . ARG A 1 82 ? 8.502 -5.228 13.662 1.00 67.31 82 ARG A C 1
ATOM 605 O O . ARG A 1 82 ? 8.758 -4.716 14.749 1.00 67.31 82 ARG A O 1
ATOM 612 N N . VAL A 1 83 ? 7.310 -5.727 13.357 1.00 60.00 83 VAL A N 1
ATOM 613 C CA . VAL A 1 83 ? 6.217 -5.890 14.311 1.00 60.00 83 VAL A CA 1
ATOM 614 C C . VAL A 1 83 ? 6.437 -7.255 14.958 1.00 60.00 83 VAL A C 1
ATOM 616 O O . VAL A 1 83 ? 6.136 -8.275 14.354 1.00 60.00 83 VAL A O 1
ATOM 619 N N . GLY A 1 84 ? 7.053 -7.296 16.146 1.00 49.50 84 GLY A N 1
ATOM 620 C CA . GLY A 1 84 ? 7.277 -8.552 16.880 1.00 49.50 84 GLY A CA 1
ATOM 621 C C . GLY A 1 84 ? 6.008 -9.424 16.958 1.00 49.50 84 GLY A C 1
ATOM 622 O O . GLY A 1 84 ? 4.909 -8.893 16.781 1.00 49.50 84 GLY A O 1
ATOM 623 N N . PRO A 1 85 ? 6.147 -10.747 17.188 1.00 43.88 85 PRO A N 1
ATOM 624 C CA . PRO A 1 85 ? 5.064 -11.713 17.004 1.00 43.88 85 PRO A CA 1
ATOM 625 C C . PRO A 1 85 ? 3.786 -11.248 17.709 1.00 43.88 85 PRO A C 1
ATOM 627 O O . PRO A 1 85 ? 3.822 -10.925 18.897 1.00 43.88 85 PRO A O 1
ATOM 630 N N . ARG A 1 86 ? 2.704 -11.157 16.926 1.00 52.28 86 ARG A N 1
ATOM 631 C CA . ARG A 1 86 ? 1.356 -10.813 17.392 1.00 52.28 86 ARG A CA 1
ATOM 632 C C . ARG A 1 86 ? 0.834 -11.841 18.389 1.00 52.28 86 ARG A C 1
ATOM 634 O O . ARG A 1 86 ? 1.119 -13.043 18.182 1.00 52.28 86 ARG A O 1
#

pLDDT: mean 90.85, std 11.42, range [43.88, 98.44]